Protein AF-A0A932W577-F1 (afdb_monomer)

Sequence (75 aa):
MLKKHGKYFADWRDERGRRHRKSFATAHEAKKYQTKQQSTAAAKKAPASGPRGKSSKHSPKHSRATTTRPTSPKS

Secondary structure (DSSP, 8-state):
-EEETTEEEEEEE-TT--EEEEEESSHHHHHHHHHHHHHHHHHHHS-SS----------------------PPP-

Solvent-accessible surface area (backbone atoms only — not comparable to full-atom values): 4921 Å² total; per-residue (Å²): 120,52,79,56,96,85,31,17,28,18,60,39,44,48,81,88,62,49,80,47,76,47,78,31,84,41,63,66,59,16,50,55,51,26,52,55,44,43,49,58,29,44,63,74,63,51,69,78,92,62,86,78,76,80,87,76,79,89,82,88,79,87,80,78,80,80,79,80,76,84,79,78,82,84,130

pLDDT: mean 74.91, std 15.29, range [52.06, 94.38]

Structure (mmCIF, N/CA/C/O backbone):
data_AF-A0A932W577-F1
#
_entry.id   AF-A0A932W577-F1
#
loop_
_atom_site.group_PDB
_atom_site.id
_atom_site.type_symbol
_atom_site.label_atom_id
_atom_site.label_alt_id
_atom_site.label_comp_id
_atom_site.label_asym_id
_atom_site.label_entity_id
_atom_site.label_seq_id
_atom_site.pdbx_PDB_ins_code
_atom_site.Cartn_x
_atom_site.Cartn_y
_atom_site.Cartn_z
_atom_site.occupancy
_atom_site.B_iso_or_equiv
_atom_site.auth_seq_id
_atom_site.auth_comp_id
_atom_site.auth_asym_id
_atom_site.auth_atom_id
_atom_site.pdbx_PDB_model_num
ATOM 1 N N . MET A 1 1 ? -6.282 -1.083 -1.570 1.00 68.12 1 MET A N 1
ATOM 2 C CA . MET A 1 1 ? -6.612 -1.393 -0.166 1.00 68.12 1 MET A CA 1
ATOM 3 C C . MET A 1 1 ? -8.030 -1.945 -0.083 1.00 68.12 1 MET A C 1
ATOM 5 O O . MET A 1 1 ? -8.916 -1.360 -0.690 1.00 68.12 1 MET A O 1
ATOM 9 N N . LEU A 1 2 ? -8.239 -3.051 0.634 1.00 74.69 2 LEU A N 1
ATOM 10 C CA . LEU A 1 2 ? -9.560 -3.657 0.873 1.00 74.69 2 LEU A CA 1
ATOM 11 C C . LEU A 1 2 ? -9.972 -3.401 2.334 1.00 74.69 2 LEU A C 1
ATOM 13 O O . LEU A 1 2 ? -9.135 -3.541 3.223 1.00 74.69 2 LEU A O 1
ATOM 17 N N . LYS A 1 3 ? -11.234 -3.048 2.603 1.00 77.94 3 LYS A N 1
ATOM 18 C CA . LYS A 1 3 ? -11.796 -2.966 3.965 1.00 77.94 3 LYS A CA 1
ATOM 19 C C . LYS A 1 3 ? -12.712 -4.170 4.181 1.00 77.94 3 LYS A C 1
ATOM 21 O O . LYS A 1 3 ? -13.628 -4.372 3.389 1.00 77.94 3 LYS A O 1
ATOM 26 N N . LYS A 1 4 ? -12.470 -4.983 5.215 1.00 80.44 4 LYS A N 1
ATOM 27 C CA . LYS A 1 4 ? -13.313 -6.154 5.535 1.00 80.44 4 LYS A CA 1
ATOM 28 C C . LYS A 1 4 ? -13.397 -6.345 7.052 1.00 80.44 4 LYS A C 1
ATOM 30 O O . LYS A 1 4 ? -12.364 -6.333 7.712 1.00 80.44 4 LYS A O 1
ATOM 35 N N . HIS A 1 5 ? -14.602 -6.511 7.604 1.00 81.62 5 HIS A N 1
ATOM 36 C CA . HIS A 1 5 ? -14.842 -6.680 9.053 1.00 81.62 5 HIS A CA 1
ATOM 37 C C . HIS A 1 5 ? -14.139 -5.624 9.934 1.00 81.62 5 HIS A C 1
ATOM 39 O O . HIS A 1 5 ? -13.469 -5.963 10.903 1.00 81.62 5 HIS A O 1
ATOM 45 N N . GLY A 1 6 ? -14.187 -4.344 9.544 1.00 82.69 6 GLY A N 1
ATOM 46 C CA . GLY A 1 6 ? -13.529 -3.259 10.290 1.00 82.69 6 GLY A CA 1
ATOM 47 C C . GLY A 1 6 ? -11.995 -3.233 10.211 1.00 82.69 6 GLY A C 1
ATOM 48 O O . GLY A 1 6 ? -11.386 -2.288 10.696 1.00 82.69 6 GLY A O 1
ATOM 49 N N . LYS A 1 7 ? -11.363 -4.214 9.554 1.00 87.75 7 LYS A N 1
ATOM 50 C CA . LYS A 1 7 ? -9.913 -4.270 9.333 1.00 87.75 7 LYS A CA 1
ATOM 51 C C . LYS A 1 7 ? -9.545 -3.717 7.960 1.00 87.75 7 LYS A C 1
ATOM 53 O O . LYS A 1 7 ? -10.296 -3.860 6.985 1.00 87.75 7 LYS A O 1
ATOM 58 N N . TYR A 1 8 ? -8.357 -3.130 7.878 1.00 91.94 8 TYR A N 1
ATOM 59 C CA . TYR A 1 8 ? -7.801 -2.585 6.643 1.00 91.94 8 TYR A CA 1
ATOM 60 C C . TYR A 1 8 ? -6.745 -3.528 6.090 1.00 91.94 8 TYR A C 1
ATOM 62 O O . TYR A 1 8 ? -5.843 -3.946 6.806 1.00 91.94 8 TYR A O 1
ATOM 70 N N . PHE A 1 9 ? -6.841 -3.877 4.813 1.00 89.81 9 PHE A N 1
ATOM 71 C CA . PHE A 1 9 ? -5.930 -4.821 4.181 1.00 89.81 9 PHE A CA 1
ATOM 72 C C . PHE A 1 9 ? -5.081 -4.123 3.125 1.00 89.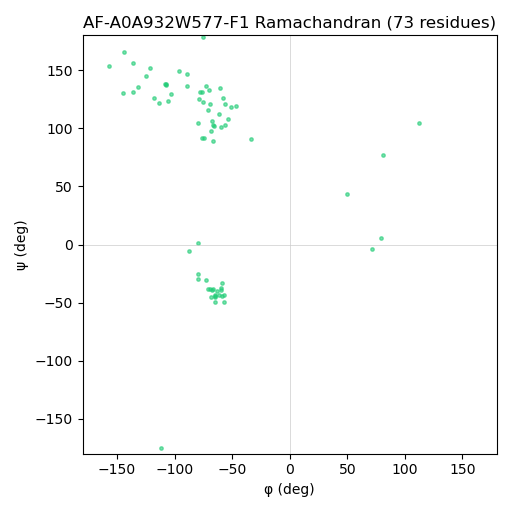81 9 PHE A C 1
ATOM 74 O O . PHE A 1 9 ? -5.602 -3.568 2.147 1.00 89.81 9 PHE A O 1
ATOM 81 N N . ALA A 1 10 ? -3.766 -4.204 3.308 1.00 93.31 10 ALA A N 1
ATOM 82 C CA . ALA A 1 10 ? -2.793 -3.930 2.266 1.00 93.31 10 ALA A CA 1
ATOM 83 C C . ALA A 1 10 ? -2.710 -5.156 1.349 1.00 93.31 10 ALA A C 1
ATOM 85 O O . ALA A 1 10 ? -2.470 -6.262 1.833 1.00 93.31 10 ALA A O 1
ATOM 86 N N . ASP A 1 11 ? -2.906 -4.956 0.048 1.00 92.38 11 ASP A N 1
ATOM 87 C CA . ASP A 1 11 ? -2.733 -5.978 -0.990 1.00 92.38 11 ASP A CA 1
ATOM 88 C C . ASP A 1 11 ? -1.617 -5.516 -1.928 1.00 92.38 11 ASP A C 1
ATOM 90 O O . ASP A 1 11 ? -1.647 -4.382 -2.419 1.00 92.38 11 ASP A O 1
ATOM 94 N N . TRP A 1 12 ? -0.609 -6.357 -2.131 1.00 90.44 12 TRP A N 1
ATOM 95 C CA . TRP A 1 12 ? 0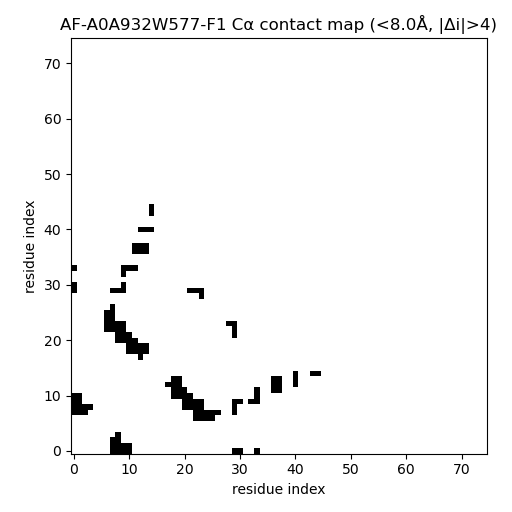.500 -6.064 -3.033 1.00 90.44 12 TRP A CA 1
ATOM 96 C C . TRP A 1 12 ? 0.955 -7.330 -3.752 1.00 90.44 12 TRP A C 1
ATOM 98 O O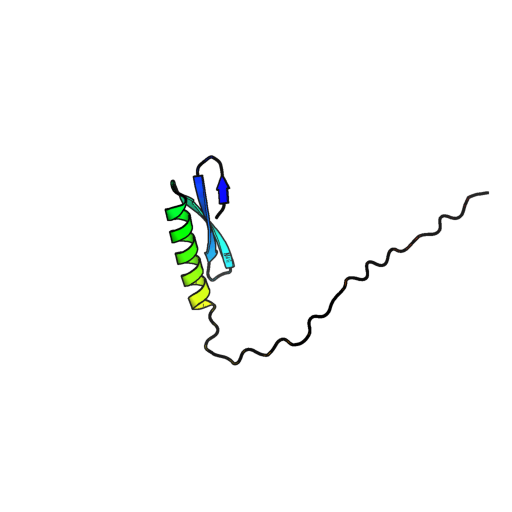 . TRP A 1 12 ? 0.604 -8.451 -3.382 1.00 90.44 12 TRP A O 1
ATOM 108 N N . ARG A 1 13 ? 1.746 -7.145 -4.807 1.00 89.62 13 ARG A N 1
ATOM 109 C CA . ARG A 1 13 ? 2.441 -8.242 -5.479 1.00 89.62 13 ARG A CA 1
ATOM 110 C C . ARG A 1 13 ? 3.922 -8.165 -5.160 1.00 89.62 1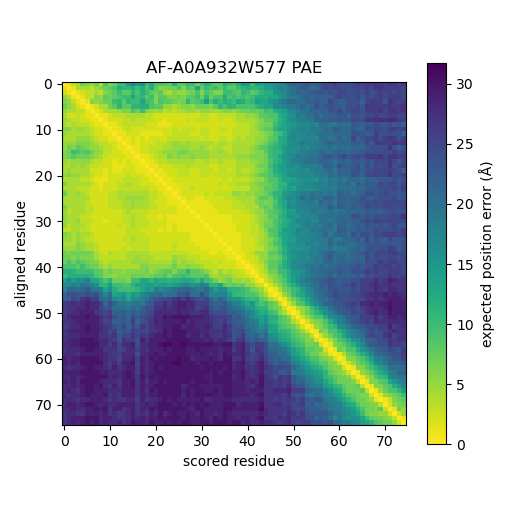3 ARG A C 1
ATOM 112 O O . ARG A 1 13 ? 4.477 -7.069 -5.153 1.00 89.62 13 ARG A O 1
ATOM 119 N N . ASP A 1 14 ? 4.535 -9.309 -4.886 1.00 86.81 14 ASP A N 1
ATOM 120 C CA . ASP A 1 14 ? 5.988 -9.394 -4.779 1.00 86.81 14 ASP A CA 1
ATOM 121 C C . ASP A 1 14 ? 6.649 -9.342 -6.167 1.00 86.81 14 ASP A C 1
ATOM 123 O O . ASP A 1 14 ? 5.994 -9.273 -7.212 1.00 86.81 14 ASP A O 1
ATOM 127 N N . GLU A 1 15 ? 7.974 -9.375 -6.176 1.00 82.25 15 GLU A N 1
ATOM 128 C CA . GLU A 1 15 ? 8.801 -9.333 -7.387 1.00 82.25 15 GLU A CA 1
ATOM 129 C C . GLU A 1 15 ? 8.500 -10.491 -8.343 1.00 82.25 15 GLU A C 1
ATOM 131 O O . GLU A 1 15 ? 8.504 -10.315 -9.561 1.00 82.25 15 GLU A O 1
ATOM 136 N N . ARG A 1 16 ? 8.150 -11.655 -7.782 1.00 84.62 16 ARG A N 1
ATOM 137 C CA . ARG A 1 16 ? 7.752 -12.864 -8.516 1.00 84.62 16 ARG A CA 1
ATOM 138 C C . ARG A 1 16 ? 6.293 -12.804 -8.984 1.00 84.62 16 ARG A C 1
ATOM 140 O O . ARG A 1 16 ? 5.801 -13.748 -9.589 1.00 84.62 16 ARG A O 1
ATOM 147 N N . GLY A 1 17 ? 5.586 -11.707 -8.707 1.00 83.69 17 GLY A N 1
ATOM 148 C CA . GL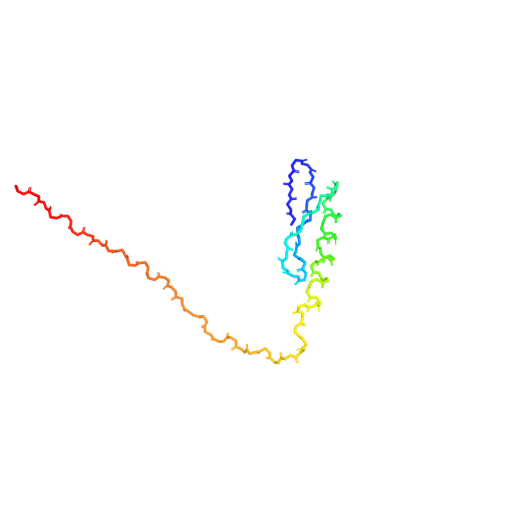Y A 1 17 ? 4.186 -11.506 -9.067 1.00 83.69 17 GLY A CA 1
ATOM 149 C C . GLY A 1 17 ? 3.184 -12.207 -8.148 1.00 83.69 17 GLY A C 1
ATOM 150 O O . GLY A 1 17 ? 1.983 -12.150 -8.433 1.00 83.69 17 GLY A O 1
ATOM 151 N N . ARG A 1 18 ? 3.625 -12.829 -7.047 1.00 89.69 18 ARG A N 1
ATOM 152 C CA . ARG A 1 18 ? 2.730 -13.484 -6.084 1.00 89.69 18 ARG A CA 1
ATOM 153 C C . ARG A 1 18 ? 1.975 -12.432 -5.288 1.00 89.69 18 ARG A C 1
ATOM 155 O O . ARG A 1 18 ? 2.550 -11.435 -4.855 1.00 89.69 18 ARG A O 1
ATOM 162 N N . ARG A 1 19 ? 0.674 -12.656 -5.105 1.00 91.94 19 ARG A N 1
ATOM 163 C CA . ARG A 1 19 ? -0.188 -11.784 -4.305 1.00 91.94 19 ARG A CA 1
ATOM 164 C C . ARG A 1 19 ? 0.027 -12.041 -2.823 1.00 91.94 19 ARG A C 1
ATOM 166 O O . ARG A 1 19 ? -0.049 -13.180 -2.374 1.00 91.94 19 ARG A O 1
ATOM 173 N N . HIS A 1 20 ? 0.210 -10.961 -2.082 1.00 92.25 20 HIS A N 1
ATOM 174 C CA . HIS A 1 20 ? 0.321 -10.958 -0.633 1.00 92.25 20 HIS A CA 1
ATOM 175 C C . HIS A 1 20 ? -0.709 -10.005 -0.050 1.00 92.25 20 HIS A C 1
ATOM 177 O O . HIS A 1 20 ? -1.011 -8.956 -0.627 1.00 92.25 20 HIS A O 1
ATOM 183 N N . ARG A 1 21 ? -1.243 -10.373 1.114 1.00 92.94 21 ARG A N 1
ATOM 184 C CA . ARG A 1 21 ? -2.237 -9.575 1.824 1.00 92.94 21 ARG A CA 1
ATOM 185 C C . ARG A 1 21 ? -1.913 -9.528 3.308 1.00 92.94 21 ARG A C 1
ATOM 187 O O . ARG A 1 21 ? -1.719 -10.570 3.927 1.00 92.94 21 ARG A O 1
ATOM 194 N N . LYS A 1 22 ? -1.922 -8.329 3.888 1.00 92.69 22 LYS A N 1
ATOM 195 C CA . LYS A 1 22 ? -1.698 -8.109 5.324 1.00 92.69 22 LYS A CA 1
ATOM 196 C C . LYS A 1 22 ? -2.763 -7.186 5.896 1.00 92.69 22 LYS A C 1
ATOM 198 O O . LYS A 1 22 ? -3.105 -6.182 5.275 1.00 92.69 22 LYS A O 1
ATOM 203 N N . SER A 1 23 ? -3.298 -7.546 7.058 1.00 93.25 23 SER A N 1
ATOM 204 C CA . SER A 1 23 ? -4.282 -6.745 7.788 1.00 93.25 23 SER A CA 1
ATOM 205 C C . SER A 1 23 ? -3.618 -5.762 8.746 1.00 93.25 23 SER A C 1
ATOM 207 O O . SER A 1 23 ? -2.604 -6.086 9.360 1.00 93.25 23 SER A O 1
ATOM 209 N N . PHE A 1 24 ? -4.255 -4.612 8.924 1.00 91.50 24 PHE A N 1
ATOM 210 C CA . PHE A 1 24 ? -3.888 -3.539 9.837 1.00 91.50 24 PHE A CA 1
ATOM 211 C C . PHE A 1 24 ? -5.132 -3.029 10.568 1.00 91.50 24 PHE A C 1
ATOM 213 O O . PHE A 1 24 ? -6.261 -3.169 10.075 1.00 91.50 24 PHE A O 1
ATOM 220 N N . ALA A 1 25 ? -4.911 -2.429 11.737 1.00 89.88 25 ALA A N 1
ATOM 221 C CA . ALA A 1 25 ? -5.962 -1.807 12.537 1.00 89.88 25 ALA A CA 1
ATOM 222 C C . ALA A 1 25 ? -6.455 -0.495 11.908 1.00 89.88 25 ALA A C 1
ATOM 224 O O . ALA A 1 25 ? -7.635 -0.170 12.006 1.00 89.88 25 ALA A O 1
ATOM 225 N N . THR A 1 26 ? -5.578 0.227 11.199 1.00 92.38 26 THR A N 1
ATOM 226 C CA . THR A 1 26 ? -5.893 1.535 10.612 1.00 92.38 26 THR A CA 1
ATOM 227 C C . THR A 1 26 ? -5.719 1.571 9.090 1.00 92.38 26 THR A C 1
ATOM 229 O O . THR A 1 26 ? -4.900 0.857 8.502 1.00 92.38 26 THR A O 1
ATOM 232 N N . ALA A 1 27 ? -6.489 2.443 8.429 1.00 89.75 27 ALA A N 1
ATOM 233 C CA . ALA A 1 27 ? -6.412 2.660 6.982 1.00 89.75 27 ALA A CA 1
ATOM 234 C C . ALA A 1 27 ? -5.047 3.213 6.560 1.00 89.75 27 ALA A C 1
ATOM 236 O O . ALA A 1 27 ? -4.492 2.836 5.527 1.00 89.75 27 ALA A O 1
ATOM 237 N N . HIS A 1 28 ? -4.518 4.123 7.376 1.00 92.56 28 HIS A N 1
ATOM 238 C CA . HIS A 1 28 ? -3.281 4.832 7.097 1.00 92.56 28 HIS A CA 1
ATOM 239 C C . HIS A 1 28 ? -2.081 3.877 7.059 1.00 92.56 28 HIS A C 1
ATOM 241 O O . HIS A 1 28 ? -1.301 3.906 6.106 1.00 92.56 28 HIS A O 1
ATOM 247 N N . GLU A 1 29 ? -1.976 2.964 8.028 1.00 92.31 29 GLU A N 1
ATOM 248 C CA . GLU A 1 29 ? -0.911 1.955 8.058 1.00 92.31 29 GLU A CA 1
ATOM 249 C C . GLU A 1 29 ? -1.002 0.984 6.883 1.00 92.31 29 GLU A C 1
ATOM 251 O O . GLU A 1 29 ? 0.008 0.721 6.225 1.00 92.31 29 GLU A O 1
ATOM 256 N N . ALA A 1 30 ? -2.211 0.504 6.564 1.00 93.62 30 ALA A N 1
ATOM 257 C CA . ALA A 1 30 ? -2.422 -0.369 5.414 1.00 93.62 30 ALA A CA 1
ATOM 258 C C . ALA A 1 30 ? -1.981 0.304 4.107 1.00 93.62 30 ALA A C 1
ATOM 260 O O . ALA A 1 30 ? -1.291 -0.315 3.295 1.00 93.62 30 ALA A O 1
ATOM 261 N N . LYS A 1 31 ? -2.328 1.584 3.917 1.00 92.44 31 LYS A N 1
ATOM 262 C CA . LYS A 1 31 ? -1.921 2.358 2.738 1.00 92.44 31 LYS A CA 1
ATOM 263 C C . LYS A 1 31 ? -0.405 2.554 2.693 1.00 92.44 31 LYS A C 1
ATOM 265 O O . LYS A 1 31 ? 0.203 2.249 1.670 1.00 92.44 31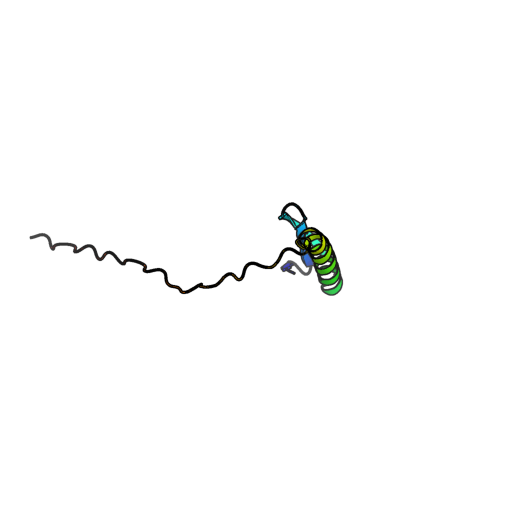 LYS A O 1
ATOM 270 N N . LYS A 1 32 ? 0.216 2.991 3.795 1.00 94.38 32 LYS A N 1
ATOM 271 C CA . LYS A 1 32 ? 1.674 3.190 3.886 1.00 94.38 32 LYS A CA 1
ATOM 272 C C . LYS A 1 32 ? 2.433 1.902 3.562 1.00 94.38 32 LYS A C 1
ATOM 274 O O . LYS A 1 32 ? 3.401 1.929 2.801 1.00 94.38 32 LYS A O 1
ATOM 279 N N . TYR A 1 33 ? 1.970 0.771 4.092 1.00 94.06 33 TYR A N 1
ATOM 280 C CA . TYR A 1 33 ? 2.577 -0.530 3.833 1.00 94.06 33 TYR A CA 1
ATOM 281 C C . TYR A 1 33 ? 2.388 -0.977 2.379 1.00 94.06 33 TYR A C 1
ATOM 283 O O . TYR A 1 33 ? 3.349 -1.407 1.743 1.00 94.06 33 TYR A O 1
ATOM 291 N N . GLN A 1 34 ? 1.175 -0.829 1.834 1.00 92.31 34 GLN A N 1
ATOM 292 C CA . GLN A 1 34 ? 0.885 -1.147 0.437 1.00 92.31 34 GLN A CA 1
ATOM 293 C C . GLN A 1 34 ? 1.798 -0.355 -0.512 1.00 92.31 34 GLN A C 1
ATOM 295 O O . GLN A 1 34 ? 2.434 -0.955 -1.377 1.00 92.31 34 GLN A O 1
ATOM 300 N N . THR A 1 35 ? 1.910 0.963 -0.323 1.00 90.69 35 THR A N 1
ATOM 301 C CA . THR A 1 35 ? 2.762 1.825 -1.155 1.00 90.69 35 THR A CA 1
ATOM 302 C C . THR A 1 35 ? 4.233 1.425 -1.058 1.00 90.69 35 THR A C 1
ATOM 304 O O . THR A 1 35 ? 4.896 1.317 -2.087 1.00 90.69 35 THR A O 1
ATOM 307 N N . LYS A 1 36 ? 4.737 1.139 0.152 1.00 90.81 36 LYS A N 1
ATOM 308 C CA . LYS A 1 36 ? 6.126 0.697 0.359 1.00 90.81 36 LYS A CA 1
ATOM 309 C C . LYS A 1 36 ? 6.436 -0.604 -0.386 1.00 90.81 36 LYS A C 1
ATOM 311 O O . LYS A 1 36 ? 7.519 -0.743 -0.935 1.00 90.81 36 LYS A O 1
ATOM 316 N N . GLN A 1 37 ? 5.502 -1.553 -0.413 1.00 91.25 37 GLN A N 1
ATOM 317 C CA . GLN A 1 37 ? 5.729 -2.823 -1.106 1.00 91.25 37 GLN A CA 1
ATOM 318 C C . GLN A 1 37 ? 5.544 -2.731 -2.621 1.00 91.25 37 GLN A C 1
ATOM 320 O O . GLN A 1 37 ? 6.178 -3.453 -3.385 1.00 91.25 37 GLN A O 1
ATOM 325 N N . GLN A 1 38 ? 4.677 -1.832 -3.080 1.00 86.12 38 GLN A N 1
ATOM 326 C CA . GLN A 1 38 ? 4.561 -1.558 -4.506 1.00 86.12 38 GLN A CA 1
ATOM 327 C C . GLN A 1 38 ? 5.809 -0.850 -5.038 1.00 86.12 38 GLN A C 1
ATOM 329 O O . GLN A 1 38 ? 6.247 -1.183 -6.135 1.00 86.12 38 GLN A O 1
ATOM 334 N N . SER A 1 39 ? 6.411 0.071 -4.275 1.00 83.69 39 SER A N 1
ATOM 335 C CA . SER A 1 39 ? 7.633 0.758 -4.702 1.00 83.69 39 SER A CA 1
ATOM 336 C C . SER A 1 39 ? 8.840 -0.177 -4.767 1.00 83.69 39 SER A C 1
ATOM 338 O O . SER A 1 39 ? 9.602 -0.094 -5.725 1.00 83.69 39 SER A O 1
ATOM 340 N N . THR A 1 40 ? 8.990 -1.117 -3.827 1.00 81.38 40 THR A N 1
ATOM 341 C CA . THR A 1 40 ? 10.060 -2.131 -3.880 1.00 81.38 40 THR A CA 1
ATOM 342 C C . THR A 1 40 ? 9.901 -3.064 -5.081 1.00 81.38 40 THR A C 1
ATOM 344 O O . THR A 1 40 ? 10.868 -3.315 -5.801 1.00 81.38 40 THR A O 1
ATOM 347 N N . ALA A 1 41 ? 8.676 -3.521 -5.358 1.00 78.19 41 ALA A N 1
ATOM 348 C CA . ALA A 1 41 ? 8.389 -4.341 -6.533 1.00 78.19 41 ALA A CA 1
ATOM 349 C C . ALA A 1 41 ? 8.577 -3.564 -7.852 1.00 78.19 41 ALA A C 1
ATOM 351 O O . ALA A 1 41 ? 9.086 -4.118 -8.826 1.00 78.19 41 ALA A O 1
ATOM 352 N N . ALA A 1 42 ? 8.192 -2.284 -7.893 1.00 68.88 42 ALA A N 1
ATOM 353 C CA . ALA A 1 42 ? 8.344 -1.425 -9.067 1.00 68.88 42 ALA A CA 1
ATOM 354 C C . ALA A 1 42 ? 9.808 -1.061 -9.341 1.00 68.88 42 ALA A C 1
ATOM 356 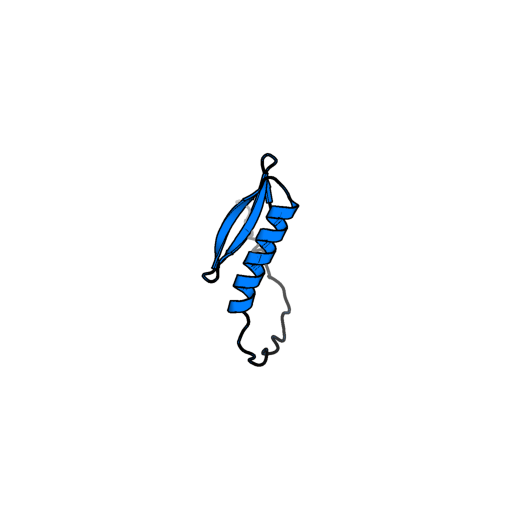O O . ALA A 1 42 ? 10.208 -1.065 -10.499 1.00 68.88 42 ALA A O 1
ATOM 357 N N . ALA A 1 43 ? 10.616 -0.811 -8.306 1.00 66.06 43 ALA A N 1
ATOM 358 C CA . ALA A 1 43 ? 12.038 -0.500 -8.454 1.00 66.06 43 ALA A CA 1
ATOM 359 C C . ALA A 1 43 ? 12.809 -1.636 -9.142 1.00 66.06 43 ALA A C 1
ATOM 361 O O . ALA A 1 43 ? 13.665 -1.380 -9.979 1.00 66.06 43 ALA A O 1
ATOM 362 N N . LYS A 1 44 ? 12.459 -2.895 -8.855 1.00 62.91 44 LYS A N 1
ATOM 363 C CA . LYS A 1 44 ? 13.060 -4.064 -9.517 1.00 62.91 44 LYS A CA 1
ATOM 364 C C . LYS A 1 44 ? 12.491 -4.356 -10.901 1.00 62.91 44 LYS A C 1
ATOM 366 O O . LYS A 1 44 ? 13.164 -4.967 -11.721 1.00 62.91 44 LYS A O 1
ATOM 371 N N . LYS A 1 45 ? 11.249 -3.938 -11.159 1.00 58.47 45 LYS A N 1
ATOM 372 C CA . LYS A 1 45 ? 10.616 -4.036 -12.481 1.00 58.47 45 LYS A CA 1
ATOM 373 C C . LYS A 1 45 ? 10.901 -2.843 -13.382 1.00 58.47 45 LYS A C 1
ATOM 375 O O . LYS A 1 45 ? 10.476 -2.878 -14.534 1.00 58.47 45 LYS A O 1
ATOM 380 N N . ALA A 1 46 ? 11.568 -1.802 -12.886 1.00 57.88 46 ALA A N 1
ATOM 381 C CA . ALA A 1 46 ? 12.028 -0.713 -13.722 1.00 57.88 46 ALA A CA 1
ATOM 382 C C . ALA A 1 46 ? 13.000 -1.321 -14.742 1.00 57.88 46 ALA A C 1
ATOM 384 O O . ALA A 1 46 ? 14.045 -1.834 -14.336 1.00 57.88 46 ALA A O 1
ATOM 385 N N . PRO A 1 47 ? 12.657 -1.348 -16.044 1.00 52.81 47 PRO A N 1
ATOM 386 C CA . PRO A 1 47 ? 13.620 -1.775 -17.038 1.00 52.81 47 PRO A CA 1
ATOM 387 C C . PRO A 1 47 ? 14.819 -0.838 -16.910 1.00 52.81 47 PRO A C 1
ATOM 389 O O . PRO A 1 47 ? 14.641 0.383 -16.937 1.00 52.81 47 PRO A O 1
ATOM 392 N N . ALA A 1 48 ? 16.020 -1.403 -16.740 1.00 58.03 48 ALA A N 1
ATOM 393 C CA . ALA A 1 48 ? 17.253 -0.672 -16.998 1.00 58.03 48 ALA A CA 1
ATOM 394 C C . ALA A 1 48 ? 17.048 0.016 -18.347 1.00 58.03 48 ALA A C 1
ATOM 396 O O . ALA A 1 48 ? 16.683 -0.654 -19.309 1.00 58.03 48 ALA A O 1
ATOM 397 N N . SER A 1 49 ? 17.112 1.344 -18.348 1.00 58.25 49 SER A N 1
ATOM 398 C CA . SER A 1 49 ? 16.738 2.243 -19.440 1.00 58.25 49 SER A CA 1
ATOM 399 C C . SER A 1 49 ? 17.019 1.662 -20.833 1.00 58.25 49 SER A C 1
ATOM 401 O O . SER A 1 49 ? 18.097 1.841 -21.388 1.00 58.25 49 SER A O 1
ATOM 403 N N . GLY A 1 50 ? 16.031 0.973 -21.397 1.00 57.56 50 GLY A N 1
ATOM 404 C CA . GLY A 1 50 ? 15.961 0.602 -22.801 1.00 57.56 50 GLY A CA 1
ATOM 405 C C . GLY A 1 50 ? 14.877 1.462 -23.442 1.00 57.56 50 GLY A C 1
ATOM 406 O O . GLY A 1 50 ? 13.841 1.690 -22.802 1.00 57.56 50 GLY A O 1
ATOM 407 N N . PRO A 1 51 ? 15.087 1.996 -24.657 1.00 54.53 51 PRO A N 1
ATOM 408 C CA . PRO A 1 51 ? 14.122 2.881 -25.286 1.00 54.53 51 PRO A CA 1
ATOM 409 C C . PRO A 1 51 ? 12.770 2.173 -25.376 1.00 54.53 51 PRO A C 1
ATOM 411 O O . PRO A 1 51 ? 12.633 1.095 -25.953 1.00 54.53 51 PRO A O 1
ATOM 414 N N . ARG A 1 52 ? 11.762 2.791 -24.754 1.00 58.69 52 ARG A N 1
ATOM 415 C CA . ARG A 1 52 ? 10.363 2.379 -24.823 1.00 58.69 52 ARG A CA 1
ATOM 416 C C . ARG A 1 52 ? 9.955 2.341 -26.292 1.00 58.69 52 ARG A C 1
ATOM 418 O O . ARG A 1 52 ? 9.707 3.389 -26.887 1.00 58.69 52 ARG A O 1
ATOM 425 N N . GLY A 1 53 ? 9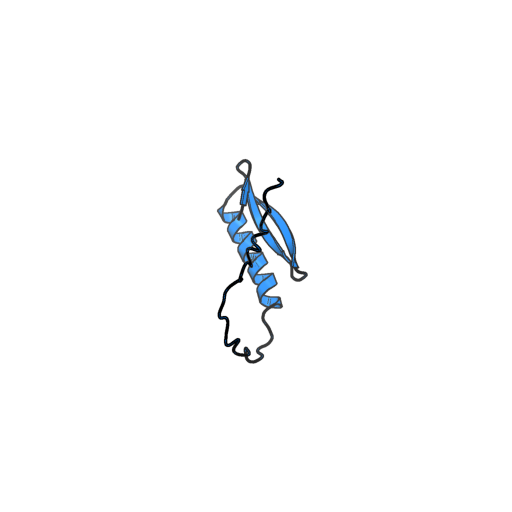.878 1.142 -26.867 1.00 54.75 53 GLY A N 1
ATOM 426 C CA . GLY A 1 53 ? 9.242 0.935 -28.159 1.00 54.75 53 GLY A CA 1
ATOM 427 C C . GLY A 1 53 ? 7.857 1.577 -28.124 1.00 54.75 53 GLY A C 1
ATOM 428 O O . GLY A 1 53 ? 7.027 1.242 -27.276 1.00 54.75 53 GLY A O 1
ATOM 429 N N . LYS A 1 54 ? 7.628 2.562 -28.994 1.00 56.78 54 LYS A N 1
ATOM 430 C CA . LYS A 1 54 ? 6.318 3.184 -29.183 1.00 56.78 54 LYS A CA 1
ATOM 431 C C . LYS A 1 54 ? 5.345 2.089 -29.628 1.00 56.78 54 LYS A C 1
ATOM 433 O O . LYS A 1 54 ? 5.337 1.711 -30.794 1.00 56.78 54 LYS A O 1
ATOM 438 N N . SER A 1 55 ? 4.518 1.587 -28.712 1.00 57.44 55 SER A N 1
ATOM 439 C CA . SER A 1 55 ? 3.339 0.789 -29.055 1.00 57.44 55 SER A CA 1
ATOM 440 C C . SER A 1 55 ? 2.350 1.703 -29.776 1.00 57.44 55 SER A C 1
ATOM 442 O O . SER A 1 55 ? 1.516 2.351 -29.143 1.00 57.44 55 SER A O 1
ATOM 444 N N . SER A 1 56 ? 2.472 1.799 -31.098 1.00 56.94 56 SER A N 1
ATOM 445 C CA . SER A 1 56 ? 1.467 2.450 -31.931 1.00 56.94 56 SER A CA 1
ATOM 446 C C . SER A 1 56 ? 0.419 1.427 -32.370 1.00 56.94 56 SER A C 1
ATOM 448 O O . SER A 1 56 ? 0.752 0.321 -32.781 1.00 56.94 56 SER A O 1
ATOM 450 N N . LYS A 1 57 ? -0.844 1.862 -32.282 1.00 55.28 57 LYS A N 1
ATOM 451 C CA . LYS A 1 57 ? -2.078 1.247 -32.801 1.00 55.28 57 LYS A CA 1
ATOM 452 C C . LYS A 1 57 ? -2.702 0.116 -31.977 1.00 55.28 57 LYS A C 1
ATOM 454 O O . LYS A 1 57 ? -2.740 -1.042 -32.364 1.00 55.28 57 LYS A O 1
ATOM 459 N N . HIS A 1 58 ? -3.372 0.527 -30.902 1.00 56.97 58 HIS A N 1
ATOM 460 C CA . HIS A 1 58 ? -4.718 0.016 -30.647 1.00 56.97 58 HIS A CA 1
ATOM 461 C C . HIS A 1 58 ? -5.703 0.715 -31.591 1.00 56.97 58 HIS A C 1
ATOM 463 O O . HIS A 1 58 ? -5.722 1.945 -31.658 1.00 56.97 58 HIS A O 1
ATOM 469 N N . SER A 1 59 ? -6.553 -0.054 -32.264 1.00 57.53 59 SER A N 1
ATOM 470 C CA . SER A 1 59 ? -7.937 0.331 -32.555 1.00 57.53 59 SER A CA 1
ATOM 471 C C . SER A 1 59 ? -8.788 -0.924 -32.798 1.00 57.53 59 SER A C 1
ATOM 473 O O . SER A 1 59 ? -8.234 -1.984 -33.079 1.00 57.53 59 SER A O 1
ATOM 475 N N . PRO A 1 60 ? -10.102 -0.846 -32.537 1.00 60.59 60 PRO A N 1
ATOM 476 C CA . PRO A 1 60 ? -10.765 -1.772 -31.624 1.00 60.59 60 PRO A CA 1
ATOM 477 C C . PRO A 1 60 ? -11.748 -2.727 -32.319 1.00 60.59 60 PRO A C 1
ATOM 479 O O . PRO A 1 60 ? -11.996 -2.626 -33.515 1.00 60.59 60 PRO A O 1
ATOM 482 N N . LYS A 1 61 ? -12.429 -3.511 -31.468 1.00 52.06 61 LYS A N 1
ATOM 483 C CA . LYS A 1 61 ? -13.851 -3.909 -31.544 1.00 52.06 61 LYS A CA 1
ATOM 484 C C . LYS A 1 61 ? -14.071 -5.396 -31.831 1.00 52.06 61 LYS A C 1
ATOM 486 O O . LYS A 1 61 ? -13.965 -5.879 -32.948 1.00 52.06 61 LYS A O 1
ATOM 491 N N . HIS A 1 62 ? -14.443 -6.107 -30.768 1.00 56.03 62 HIS A N 1
ATOM 492 C CA . HIS A 1 62 ? -15.072 -7.417 -30.843 1.00 56.03 62 HIS A CA 1
ATOM 493 C C . HIS A 1 62 ? -16.307 -7.356 -31.749 1.00 56.03 62 HIS A C 1
ATOM 495 O O . HIS A 1 62 ? -17.350 -6.834 -31.350 1.00 56.03 62 HIS A O 1
ATOM 501 N N . SER A 1 63 ? -16.214 -7.949 -32.932 1.00 54.22 63 SER A N 1
ATOM 502 C CA . SER A 1 63 ? -17.378 -8.414 -33.678 1.00 54.22 63 SER A CA 1
ATOM 503 C C . SER A 1 63 ? -17.883 -9.679 -32.982 1.00 54.22 63 SER A C 1
ATOM 505 O O . SER A 1 63 ? -17.412 -10.780 -33.259 1.00 54.22 63 SER A O 1
ATOM 507 N N . ARG A 1 64 ? -18.812 -9.549 -32.026 1.00 59.84 64 ARG A N 1
ATOM 508 C CA . ARG A 1 64 ? -19.657 -10.692 -31.645 1.00 59.84 64 ARG A CA 1
ATOM 509 C C . ARG A 1 64 ? -20.524 -11.003 -32.862 1.00 59.84 64 ARG A C 1
ATOM 511 O O . ARG A 1 64 ? -21.475 -10.280 -33.132 1.00 59.84 64 ARG A O 1
ATOM 518 N N . ALA A 1 65 ? -20.169 -12.044 -33.608 1.00 56.84 65 ALA A N 1
ATOM 519 C CA . ALA A 1 65 ? -21.049 -12.617 -34.612 1.00 56.84 65 ALA A CA 1
ATOM 520 C C . ALA A 1 65 ? -22.246 -13.245 -33.883 1.00 56.84 65 ALA A C 1
ATOM 522 O O . ALA A 1 65 ? -22.131 -14.297 -33.256 1.00 56.84 65 ALA A O 1
ATOM 523 N N . THR A 1 66 ? -23.388 -12.565 -33.907 1.00 59.44 66 THR A N 1
ATOM 524 C CA . THR A 1 66 ? -24.672 -13.166 -33.550 1.00 59.44 66 THR A CA 1
ATOM 525 C C . THR A 1 66 ? -25.091 -14.031 -34.732 1.00 59.44 66 THR A C 1
ATOM 527 O O . THR A 1 66 ? -25.701 -13.542 -35.676 1.00 59.44 66 THR A O 1
ATOM 530 N N . THR A 1 67 ? -24.720 -15.311 -34.721 1.00 60.03 67 THR A N 1
ATOM 531 C CA . THR A 1 67 ? -25.280 -16.289 -35.658 1.00 60.03 67 THR A CA 1
ATOM 532 C C . THR A 1 67 ? -26.747 -16.493 -35.295 1.00 60.03 67 THR A C 1
ATOM 534 O O . THR A 1 67 ? -27.077 -17.230 -34.366 1.00 60.03 67 THR A O 1
ATOM 537 N N . THR A 1 68 ? -27.645 -15.815 -36.002 1.00 59.88 68 THR A N 1
ATOM 538 C CA . THR A 1 68 ? -29.067 -16.148 -36.019 1.00 59.88 68 THR A CA 1
ATOM 539 C C . THR A 1 68 ? -29.226 -17.503 -36.712 1.00 59.88 68 THR A C 1
ATOM 541 O O . THR A 1 68 ? -29.069 -17.621 -37.923 1.00 59.88 68 THR A O 1
ATOM 544 N N . ARG A 1 69 ? -29.508 -18.563 -35.942 1.00 63.53 69 ARG A N 1
ATOM 545 C CA . ARG A 1 69 ? -30.041 -19.820 -36.493 1.00 63.53 69 ARG A CA 1
ATOM 546 C C . ARG A 1 69 ? -31.470 -19.544 -36.975 1.00 63.53 69 ARG A C 1
ATOM 548 O O . ARG A 1 69 ? -32.289 -19.179 -36.133 1.00 63.53 69 ARG A O 1
ATOM 555 N N . PRO A 1 70 ? -31.813 -19.743 -38.257 1.00 62.09 70 PRO A N 1
ATOM 556 C CA . PRO A 1 70 ? -33.210 -19.837 -38.644 1.00 62.09 70 PRO A CA 1
ATOM 557 C C . PRO A 1 70 ? -33.764 -21.169 -38.122 1.00 62.09 70 PRO A C 1
ATOM 559 O O . PRO A 1 70 ? -33.305 -22.248 -38.494 1.00 62.09 70 PRO A O 1
ATOM 562 N N . THR A 1 71 ? -34.729 -21.102 -37.211 1.00 65.31 71 THR A N 1
ATOM 563 C CA . THR A 1 71 ? -35.610 -22.231 -36.908 1.00 65.31 71 THR A CA 1
ATOM 564 C C . THR A 1 71 ? -36.675 -22.283 -37.995 1.00 65.31 71 THR A C 1
ATOM 566 O O . THR A 1 71 ? -37.575 -21.445 -38.008 1.00 65.31 71 THR A O 1
ATOM 569 N N . SER A 1 72 ? -36.566 -23.233 -38.922 1.00 67.62 72 SER A N 1
ATOM 570 C CA . SER A 1 72 ? -37.648 -23.533 -39.861 1.00 67.62 72 SER A CA 1
ATOM 571 C C . SER A 1 72 ? -38.898 -23.984 -39.087 1.00 67.62 72 SER A C 1
ATOM 573 O O . SER A 1 72 ? -38.762 -24.808 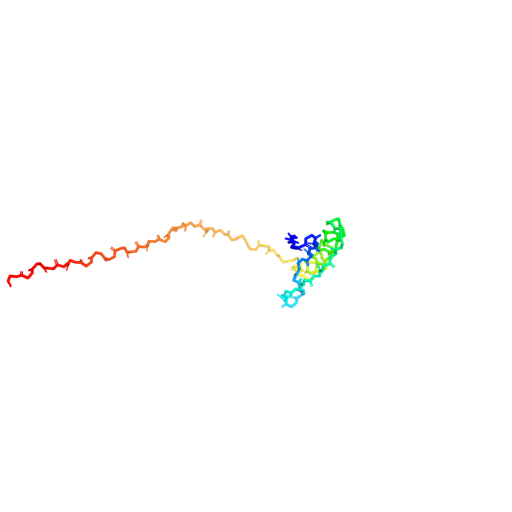-38.175 1.00 67.62 72 SER A O 1
ATOM 575 N N . PRO A 1 73 ? -40.102 -23.482 -39.413 1.00 65.81 73 PRO A N 1
ATOM 576 C CA . PRO A 1 73 ? -41.338 -24.001 -38.847 1.00 65.81 73 PRO A CA 1
ATOM 577 C C . PRO A 1 73 ? -41.614 -25.396 -39.418 1.00 65.81 73 PRO A C 1
ATOM 579 O O . PRO A 1 73 ? -41.489 -25.637 -40.616 1.00 65.81 73 PRO A O 1
ATOM 582 N N . LYS A 1 74 ? -41.945 -26.324 -38.523 1.00 60.28 74 LYS A N 1
ATOM 583 C CA . LYS A 1 74 ? -42.360 -27.691 -38.832 1.00 60.28 74 LYS A CA 1
ATOM 584 C C . LYS A 1 74 ? -43.801 -27.654 -39.361 1.00 60.28 74 LYS A C 1
ATOM 586 O O . LYS A 1 74 ? -44.664 -27.125 -38.664 1.00 60.28 74 LYS A O 1
ATOM 591 N N . SER A 1 75 ? -44.022 -28.162 -40.575 1.00 56.66 75 SER A N 1
ATOM 592 C CA . SER A 1 75 ? -45.349 -28.549 -41.084 1.00 56.66 75 SER A CA 1
ATOM 593 C C . SER A 1 75 ? -45.788 -29.886 -40.502 1.00 56.66 75 SER A C 1
ATOM 595 O O . SER A 1 75 ? -44.894 -30.702 -40.166 1.00 56.66 75 SER A O 1
#

Mean predicted aligned error: 15.3 Å

Foldseek 3Di:
DDADPQWAKQWEAALVRDIDIDTDNDNVVSVVVNVVRNVVSVVVVPPPDDPPDPPPDDDDDDPPPPPDDDDDDDD

Radius of gyration: 23.65 Å; Cα contacts (8 Å, |Δi|>4): 66; chains: 1; bounding box: 63×33×54 Å